Protein AF-A0A962KD31-F1 (afdb_monomer_lite)

Radius of gyration: 14.28 Å; chains: 1; bounding box: 32×25×38 Å

pLDDT: mean 70.74, std 15.63, range [45.28, 91.19]

Foldseek 3Di:
DKDKDDDDPDDDDQPCCVVDPVSHDQWDADPVGDIDGPVLVVVVVVLVVVQDDDDPRIDTDDPVRVVVVCCSVVVSD

Sequence (77 aa):
TQITLSQSNDQVTIKEWFTSANNTLDTLQLADGKTLLVNEVQVLVDAMATFAPFVSGAITLSASDYETLKANIIATW

Secondary structure (DSSP, 8-state):
-PEE-PPPS-----TTTTT-GGGS-SEEE-TTS-EEEHHHHHHHHHHHHTT----TT--EE-HHHHHHHHHHHHHT-

Structure (mmCIF, N/CA/C/O backbone):
data_AF-A0A962KD31-F1
#
_entry.id   AF-A0A962KD31-F1
#
loop_
_atom_site.group_PDB
_atom_site.id
_atom_site.type_symbol
_atom_site.label_atom_id
_atom_site.label_alt_id
_atom_site.label_comp_id
_atom_site.label_asym_id
_atom_site.label_entity_id
_atom_site.label_seq_id
_atom_site.pdbx_PDB_ins_code
_atom_site.Cartn_x
_atom_site.Cartn_y
_atom_site.Cartn_z
_atom_site.occupancy
_atom_site.B_iso_or_equiv
_atom_site.auth_seq_id
_atom_site.auth_comp_id
_atom_site.auth_asym_id
_atom_site.auth_atom_id
_atom_site.pdbx_PDB_model_num
ATOM 1 N N . THR A 1 1 ? 14.987 -5.425 -24.606 1.00 46.28 1 THR A N 1
ATOM 2 C CA . THR A 1 1 ? 14.122 -4.232 -24.711 1.00 46.28 1 THR A CA 1
ATOM 3 C C . THR A 1 1 ? 13.782 -3.804 -23.302 1.00 46.28 1 THR A C 1
ATOM 5 O O . THR A 1 1 ? 13.366 -4.657 -22.530 1.00 46.28 1 THR A O 1
ATOM 8 N N . GLN A 1 2 ? 14.083 -2.564 -22.928 1.00 50.59 2 GLN A N 1
ATOM 9 C CA . GLN A 1 2 ? 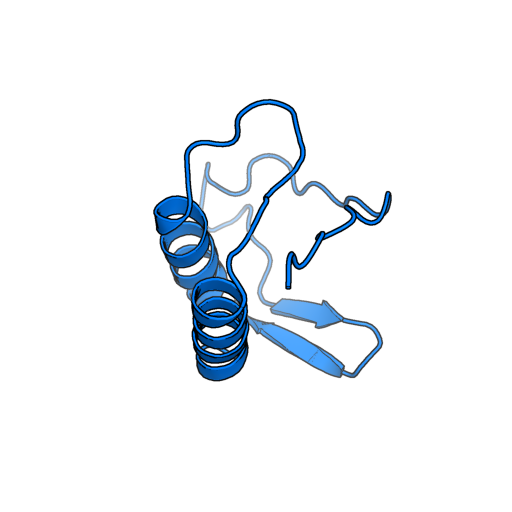13.873 -2.042 -21.574 1.00 50.59 2 GLN A CA 1
ATOM 10 C C . GLN A 1 2 ? 12.431 -1.541 -21.456 1.00 50.59 2 GLN A C 1
ATOM 12 O O . GLN A 1 2 ? 11.970 -0.844 -22.360 1.00 50.59 2 GLN A O 1
ATOM 17 N N . ILE A 1 3 ? 11.721 -1.915 -20.392 1.00 50.09 3 ILE A N 1
ATOM 18 C CA . ILE A 1 3 ? 10.380 -1.393 -20.110 1.00 50.09 3 ILE A CA 1
ATOM 19 C C . ILE A 1 3 ? 10.519 -0.348 -19.006 1.00 50.09 3 ILE A C 1
ATOM 21 O O . ILE A 1 3 ? 11.004 -0.649 -17.916 1.00 50.09 3 ILE A O 1
ATOM 25 N N . THR A 1 4 ? 10.105 0.881 -19.309 1.00 46.62 4 THR A N 1
ATOM 26 C CA . THR A 1 4 ? 10.092 1.995 -18.357 1.00 46.62 4 THR A CA 1
ATOM 27 C C . THR A 1 4 ? 8.677 2.160 -17.820 1.00 46.62 4 THR A C 1
ATOM 29 O O . THR A 1 4 ? 7.756 2.448 -18.583 1.00 46.62 4 THR A O 1
ATOM 32 N N . LEU A 1 5 ? 8.504 1.971 -16.512 1.00 50.12 5 LEU A N 1
ATOM 33 C CA . LEU A 1 5 ? 7.263 2.287 -15.808 1.00 50.12 5 LEU A CA 1
ATOM 34 C C . LEU A 1 5 ? 7.306 3.748 -15.356 1.00 50.12 5 LEU A C 1
ATOM 36 O O . LEU A 1 5 ? 8.125 4.118 -14.515 1.00 50.12 5 LEU A O 1
ATOM 40 N N . SER A 1 6 ? 6.434 4.577 -15.921 1.00 48.28 6 SER A N 1
ATOM 41 C CA . SER A 1 6 ? 6.242 5.966 -15.501 1.00 48.28 6 SER A CA 1
ATOM 42 C C . SER A 1 6 ? 5.228 6.008 -14.359 1.00 48.28 6 SER A C 1
ATOM 44 O O . SER A 1 6 ? 4.116 5.502 -14.506 1.00 48.28 6 SER A O 1
ATOM 46 N N . GLN A 1 7 ? 5.586 6.627 -13.236 1.00 54.44 7 GLN A N 1
ATOM 47 C CA . GLN A 1 7 ? 4.638 6.943 -12.167 1.00 54.44 7 GLN A CA 1
ATOM 48 C C . GLN A 1 7 ? 3.560 7.893 -12.727 1.00 54.44 7 GLN A C 1
ATOM 50 O O . GLN A 1 7 ? 3.905 8.926 -13.305 1.00 54.44 7 GLN A O 1
ATOM 55 N N . SER A 1 8 ? 2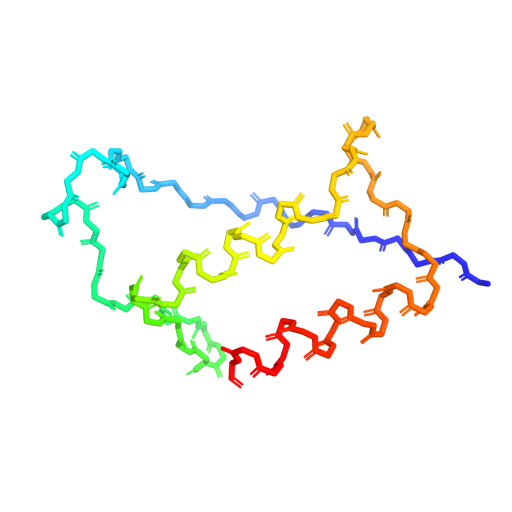.269 7.561 -12.604 1.00 60.94 8 SER A N 1
ATOM 56 C CA . SER A 1 8 ? 1.227 8.582 -12.762 1.00 60.94 8 SER A CA 1
ATOM 57 C C . SER A 1 8 ? 1.281 9.503 -11.541 1.00 60.94 8 SER A C 1
ATOM 59 O O . SER A 1 8 ? 1.546 9.052 -10.429 1.00 60.94 8 SER A O 1
ATOM 61 N N . ASN A 1 9 ? 1.053 10.803 -11.727 1.00 61.31 9 ASN A N 1
ATOM 62 C CA . ASN A 1 9 ? 1.086 11.764 -10.615 1.00 61.31 9 ASN A CA 1
ATOM 63 C C . ASN A 1 9 ? -0.119 11.628 -9.664 1.00 61.31 9 ASN A C 1
ATOM 65 O O . ASN A 1 9 ? -0.194 12.341 -8.663 1.00 61.31 9 ASN A O 1
ATOM 69 N N . ASP A 1 10 ? -1.058 10.736 -9.974 1.00 68.31 10 ASP A N 1
ATOM 70 C CA . ASP A 1 10 ? -2.250 10.509 -9.173 1.00 68.31 10 ASP A CA 1
ATOM 71 C C . ASP A 1 10 ? -1.888 9.675 -7.942 1.00 68.31 10 ASP A C 1
ATOM 73 O O . ASP A 1 10 ? -1.583 8.485 -8.030 1.00 68.31 10 ASP A O 1
ATOM 77 N N . GLN A 1 11 ? -1.924 10.314 -6.774 1.00 76.50 11 GLN A N 1
ATOM 78 C CA . GLN A 1 11 ? -1.678 9.679 -5.485 1.00 76.50 11 GLN A CA 1
ATOM 79 C C . GLN A 1 11 ? -2.833 9.975 -4.530 1.00 76.50 11 GLN A C 1
ATOM 81 O O . GLN A 1 11 ? -3.239 11.123 -4.354 1.00 76.50 11 GLN A O 1
ATOM 86 N N . VAL A 1 12 ? -3.313 8.931 -3.855 1.00 80.12 12 VAL A N 1
ATOM 87 C CA . VAL A 1 12 ? -4.251 9.036 -2.734 1.00 80.12 12 VAL A CA 1
ATOM 88 C C . VAL A 1 12 ? -3.620 8.356 -1.526 1.00 80.12 12 VAL A C 1
ATOM 90 O O . VAL A 1 12 ? -3.145 7.227 -1.625 1.00 80.12 12 VAL A O 1
ATOM 93 N N . THR A 1 13 ? -3.627 9.040 -0.382 1.00 84.00 13 THR A N 1
ATOM 94 C CA . THR A 1 13 ? -3.055 8.533 0.870 1.00 84.00 13 THR A CA 1
ATOM 95 C C . THR A 1 13 ? -4.146 8.405 1.918 1.00 84.00 13 THR A C 1
ATOM 97 O O . THR A 1 13 ? -4.794 9.394 2.265 1.00 84.00 13 THR A O 1
ATOM 100 N N . ILE A 1 14 ? -4.304 7.203 2.471 1.00 85.94 14 ILE A N 1
ATOM 101 C CA . ILE A 1 14 ? -5.188 6.951 3.610 1.00 85.94 14 ILE A CA 1
ATOM 102 C C . ILE A 1 14 ? -4.338 7.024 4.872 1.00 85.94 14 ILE A C 1
ATOM 104 O O . ILE A 1 14 ? -3.397 6.250 5.060 1.00 85.94 14 ILE A O 1
ATOM 108 N N . LYS A 1 15 ? -4.626 8.014 5.717 1.00 88.88 15 LYS A N 1
ATOM 109 C CA . LYS A 1 15 ? -3.873 8.216 6.954 1.00 88.88 15 LYS A CA 1
ATOM 110 C C . LYS A 1 15 ? -4.134 7.059 7.906 1.00 88.88 15 LYS A C 1
ATOM 112 O O . LYS A 1 15 ? -5.254 6.580 8.004 1.00 88.88 15 LYS A O 1
ATOM 117 N N . GLU A 1 16 ? -3.085 6.656 8.617 1.00 91.19 16 GLU A N 1
ATOM 118 C CA . GLU A 1 16 ? -3.178 5.695 9.720 1.00 91.19 16 GLU A CA 1
ATOM 119 C C . GLU A 1 16 ? -3.642 4.280 9.321 1.00 91.19 16 GLU A C 1
ATOM 121 O O . GLU A 1 16 ? -3.976 3.487 10.198 1.00 91.19 16 GLU A O 1
ATOM 126 N N . TRP A 1 17 ? -3.571 3.921 8.034 1.00 89.12 17 TRP A N 1
ATOM 127 C CA . TRP A 1 17 ? -4.013 2.624 7.498 1.00 89.12 17 TRP A CA 1
ATOM 128 C C . TRP A 1 17 ? -3.517 1.404 8.299 1.00 89.12 17 TRP A C 1
ATOM 130 O O . TRP A 1 17 ? -4.286 0.503 8.608 1.00 89.12 17 TRP A O 1
ATOM 140 N N . PHE A 1 18 ? -2.241 1.388 8.699 1.00 87.38 18 PHE A N 1
ATOM 141 C CA . PHE A 1 18 ? -1.632 0.258 9.422 1.00 87.38 18 PHE A CA 1
ATOM 142 C C . PHE A 1 18 ? -1.713 0.361 10.954 1.00 87.38 18 PHE A C 1
ATOM 144 O O . PHE A 1 18 ? -1.093 -0.430 11.659 1.00 87.38 18 PHE A O 1
ATOM 151 N N . THR A 1 19 ? -2.432 1.346 11.498 1.00 90.56 19 THR A N 1
ATOM 152 C CA . THR A 1 19 ? -2.505 1.555 12.958 1.00 90.56 19 THR A CA 1
ATOM 153 C C . THR A 1 19 ? -3.599 0.724 13.624 1.00 90.56 19 THR A C 1
ATOM 155 O O . THR A 1 19 ? -3.446 0.318 14.774 1.00 90.56 19 THR A O 1
ATOM 158 N N . SER A 1 20 ? -4.704 0.463 12.921 1.00 89.06 20 SER A N 1
ATOM 159 C CA . SER A 1 20 ? -5.792 -0.391 13.392 1.00 89.06 20 SER A CA 1
ATOM 160 C C . SER A 1 20 ? -6.653 -0.869 12.223 1.00 89.06 20 SER A C 1
ATOM 162 O O . SER A 1 20 ? -6.754 -0.183 11.209 1.00 89.06 20 SER A O 1
ATOM 164 N N . ALA A 1 21 ? -7.345 -1.997 12.396 1.00 84.19 21 ALA A N 1
ATOM 165 C CA . ALA A 1 21 ? -8.306 -2.505 11.411 1.00 84.19 21 ALA A CA 1
ATOM 166 C C . ALA A 1 21 ? -9.538 -1.593 11.220 1.00 84.19 21 ALA A C 1
ATOM 168 O O . ALA A 1 21 ? -10.280 -1.759 10.264 1.00 84.19 21 ALA A O 1
ATOM 169 N N . ASN A 1 22 ? -9.760 -0.621 12.113 1.00 88.25 22 ASN A N 1
ATOM 170 C CA . ASN A 1 22 ? -10.839 0.362 11.974 1.00 88.25 22 ASN A CA 1
ATOM 171 C C . ASN A 1 22 ? -10.431 1.556 11.094 1.00 88.25 22 ASN A C 1
ATOM 173 O O . ASN A 1 22 ? -11.284 2.352 10.715 1.00 88.25 22 ASN A O 1
ATOM 177 N N . ASN A 1 23 ? -9.135 1.689 10.792 1.00 89.31 23 ASN A N 1
ATOM 178 C CA . ASN A 1 23 ? -8.576 2.767 9.975 1.00 89.31 23 ASN A CA 1
ATOM 179 C C . ASN A 1 23 ? -8.326 2.324 8.526 1.00 89.31 23 ASN A C 1
ATOM 181 O O . ASN A 1 23 ? -7.574 2.964 7.788 1.00 89.31 23 ASN A O 1
ATOM 185 N N . THR A 1 24 ? -8.956 1.226 8.117 1.00 89.94 24 THR A N 1
ATOM 186 C CA . THR A 1 24 ? -8.923 0.718 6.750 1.00 89.94 24 THR A CA 1
ATOM 187 C C . THR A 1 24 ? -10.266 0.943 6.063 1.00 89.94 24 THR A C 1
ATOM 189 O O . THR A 1 24 ? -11.273 1.262 6.691 1.00 89.94 24 THR A O 1
ATOM 192 N N . LEU A 1 25 ? -10.279 0.789 4.745 1.00 89.19 25 LEU A N 1
ATOM 193 C CA . LEU A 1 25 ? -11.508 0.725 3.954 1.00 89.19 25 LEU A CA 1
ATOM 194 C C . LEU A 1 25 ? -11.961 -0.729 3.842 1.00 89.19 25 LEU A C 1
ATOM 196 O O . LEU A 1 25 ? -11.170 -1.614 4.131 1.00 89.19 25 LEU A O 1
ATOM 200 N N . ASP A 1 26 ? -13.179 -0.975 3.363 1.00 90.25 26 ASP A N 1
ATOM 201 C CA . ASP A 1 26 ? -13.615 -2.334 3.006 1.00 90.25 26 ASP A CA 1
ATOM 202 C C . ASP A 1 26 ? -13.151 -2.718 1.594 1.00 90.25 26 ASP A C 1
ATOM 204 O O . ASP A 1 26 ? -12.690 -3.834 1.348 1.00 90.25 26 ASP A O 1
ATOM 208 N N . THR A 1 27 ? -13.271 -1.773 0.655 1.00 88.19 27 THR A N 1
ATOM 209 C CA . THR A 1 27 ? -12.971 -1.971 -0.766 1.00 88.19 27 THR A CA 1
ATOM 210 C C . THR A 1 27 ? -12.410 -0.696 -1.394 1.00 88.19 27 THR A C 1
ATOM 212 O O . THR A 1 27 ? -12.763 0.417 -0.997 1.00 88.19 27 THR A O 1
ATOM 215 N N . LEU A 1 28 ? -11.548 -0.855 -2.397 1.00 87.56 28 LEU A N 1
ATOM 216 C CA . LEU A 1 28 ? -11.078 0.209 -3.277 1.00 87.56 28 LEU A CA 1
ATOM 217 C C . LEU A 1 28 ? -11.466 -0.145 -4.709 1.00 87.56 28 LEU A C 1
ATOM 219 O O . LEU A 1 28 ? -10.961 -1.113 -5.265 1.00 87.56 28 LEU A O 1
ATOM 223 N N . GLN A 1 29 ? -12.368 0.632 -5.304 1.00 86.62 29 GLN A N 1
ATOM 224 C CA . GLN A 1 29 ? -12.810 0.432 -6.681 1.00 86.62 29 GLN A CA 1
ATOM 225 C C . GLN A 1 29 ? -12.206 1.494 -7.598 1.00 86.62 29 GLN A C 1
ATOM 227 O O . GLN A 1 29 ? -12.237 2.690 -7.302 1.00 86.62 29 GLN A O 1
ATOM 232 N N . LEU A 1 30 ? -11.664 1.045 -8.723 1.00 84.12 30 LEU A N 1
ATOM 233 C CA . LEU A 1 30 ? -11.128 1.893 -9.775 1.00 84.12 30 LEU A CA 1
ATOM 234 C C . LEU A 1 30 ? -12.217 2.243 -10.795 1.00 84.12 30 LEU A C 1
ATOM 236 O O . LEU A 1 30 ? -13.236 1.564 -10.917 1.00 84.12 30 LEU A O 1
ATOM 240 N N . ALA A 1 31 ? -11.979 3.297 -11.577 1.00 79.94 31 ALA A N 1
ATOM 241 C CA . ALA A 1 31 ? -12.926 3.772 -12.589 1.00 79.94 31 ALA A CA 1
ATOM 242 C C . ALA A 1 31 ? -13.232 2.739 -13.694 1.00 79.94 31 ALA A C 1
ATOM 244 O O . ALA A 1 31 ? -14.251 2.849 -14.371 1.00 79.94 31 ALA A O 1
ATOM 245 N N . ASP A 1 32 ? -12.367 1.738 -13.879 1.00 81.81 32 ASP A N 1
ATOM 246 C CA . ASP A 1 32 ? -12.557 0.634 -14.824 1.00 81.81 32 ASP A CA 1
ATOM 247 C C . ASP A 1 32 ? -13.357 -0.549 -14.238 1.00 81.81 32 ASP A C 1
ATOM 249 O O . ASP A 1 32 ? -13.521 -1.572 -14.903 1.00 81.81 32 ASP A O 1
ATOM 253 N N . GLY A 1 33 ? -13.855 -0.416 -13.004 1.00 83.94 33 GLY A N 1
ATOM 254 C CA . GLY A 1 33 ? -14.662 -1.416 -12.306 1.00 83.94 33 GLY A CA 1
ATOM 255 C C . GLY A 1 33 ? -13.860 -2.471 -11.541 1.00 83.94 33 GLY A C 1
ATOM 256 O O . GLY A 1 33 ? -14.463 -3.275 -10.827 1.00 83.94 33 GLY A O 1
ATOM 257 N N . LYS A 1 34 ? -12.521 -2.478 -11.631 1.00 83.31 34 LYS A N 1
ATOM 258 C CA . LYS A 1 34 ? -11.694 -3.372 -10.806 1.00 83.31 34 LYS A CA 1
ATOM 259 C C . LYS A 1 34 ? -11.775 -2.964 -9.343 1.00 83.31 34 LYS A C 1
ATOM 261 O O . LYS A 1 34 ? -11.784 -1.776 -9.029 1.00 83.31 34 LYS A O 1
ATOM 266 N N . THR A 1 35 ? -11.836 -3.950 -8.457 1.00 85.62 35 THR A N 1
ATOM 267 C CA . THR A 1 35 ? -11.998 -3.739 -7.016 1.00 85.62 35 THR A CA 1
ATOM 268 C C . THR A 1 35 ? -10.903 -4.486 -6.269 1.00 85.62 35 THR A C 1
ATOM 270 O O . THR A 1 35 ? -10.660 -5.646 -6.568 1.00 85.62 35 THR A O 1
ATOM 273 N N . LEU A 1 36 ? -10.266 -3.817 -5.312 1.00 86.25 36 LEU A N 1
ATOM 274 C CA . LEU A 1 36 ? -9.303 -4.384 -4.375 1.00 86.25 36 LEU A CA 1
ATOM 275 C C . LEU A 1 36 ? -9.962 -4.464 -2.997 1.00 86.25 36 LEU A C 1
ATOM 277 O O . LEU A 1 36 ? -10.392 -3.437 -2.459 1.00 86.25 36 LEU A O 1
ATOM 281 N N . LEU A 1 37 ? -10.060 -5.662 -2.430 1.00 89.62 37 LEU A N 1
ATOM 282 C CA . LEU A 1 37 ? -10.599 -5.854 -1.088 1.00 89.62 37 LEU A CA 1
ATOM 283 C C . LEU A 1 37 ? -9.531 -5.550 -0.032 1.00 89.62 37 LEU A C 1
ATOM 285 O O . LEU A 1 37 ? -8.334 -5.744 -0.243 1.00 89.62 37 LEU A O 1
ATOM 289 N N . VAL A 1 38 ? -9.954 -5.110 1.151 1.00 87.94 38 VAL A N 1
ATOM 290 C CA . VAL A 1 38 ? -9.031 -4.762 2.246 1.00 87.94 38 VAL A CA 1
ATOM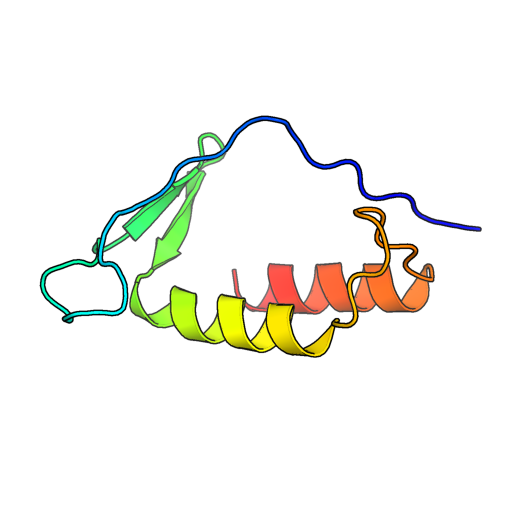 291 C C . VAL A 1 38 ? -8.090 -5.896 2.651 1.00 87.94 38 VAL A C 1
ATOM 293 O O . VAL A 1 38 ? -6.922 -5.659 2.956 1.00 87.94 38 VAL A O 1
ATOM 296 N N . ASN A 1 39 ? -8.570 -7.138 2.617 1.00 85.88 39 ASN A N 1
ATOM 297 C CA . ASN A 1 39 ? -7.786 -8.325 2.951 1.00 85.88 39 ASN A CA 1
ATOM 298 C C . ASN A 1 39 ? -6.735 -8.666 1.880 1.00 85.88 39 ASN A C 1
ATOM 300 O O . ASN A 1 39 ? -5.787 -9.389 2.175 1.00 85.88 39 ASN A O 1
ATOM 304 N N . GLU A 1 40 ? -6.871 -8.132 0.667 1.00 86.44 40 GLU A N 1
ATOM 305 C CA . GLU A 1 40 ? -5.929 -8.313 -0.443 1.00 86.44 40 GLU A CA 1
ATOM 306 C C . GLU A 1 40 ? -4.848 -7.224 -0.459 1.00 86.44 40 GLU A C 1
ATOM 308 O O . GLU A 1 40 ? -3.786 -7.408 -1.054 1.00 86.44 40 GLU A O 1
ATOM 313 N N . VAL A 1 41 ? -5.062 -6.107 0.250 1.00 86.62 41 VAL A N 1
ATOM 314 C CA . VAL A 1 41 ? -4.098 -4.996 0.315 1.00 86.62 41 VAL A CA 1
ATOM 315 C C . VAL A 1 41 ? -2.751 -5.457 0.868 1.00 86.62 41 VAL A C 1
ATOM 317 O O . VAL A 1 41 ? -1.715 -5.077 0.327 1.00 86.62 41 VAL A O 1
ATOM 320 N N . GLN A 1 42 ? -2.734 -6.301 1.904 1.00 84.62 42 GLN A N 1
ATOM 321 C CA . GLN A 1 42 ? -1.471 -6.805 2.455 1.00 84.62 42 GLN A CA 1
ATOM 322 C C . GLN A 1 42 ? -0.736 -7.704 1.454 1.00 84.62 42 GLN A C 1
ATOM 324 O O . GLN A 1 42 ? 0.471 -7.565 1.288 1.00 84.62 42 GLN A O 1
ATOM 329 N N . VAL A 1 43 ? -1.465 -8.563 0.735 1.00 83.25 43 VAL A N 1
ATOM 330 C CA . VAL A 1 43 ? -0.894 -9.431 -0.308 1.00 83.25 43 VAL A CA 1
ATOM 331 C C . VAL A 1 43 ? -0.252 -8.588 -1.407 1.00 83.25 43 VAL A C 1
ATOM 333 O O . VAL A 1 43 ? 0.859 -8.880 -1.846 1.00 83.25 43 VAL A O 1
ATOM 336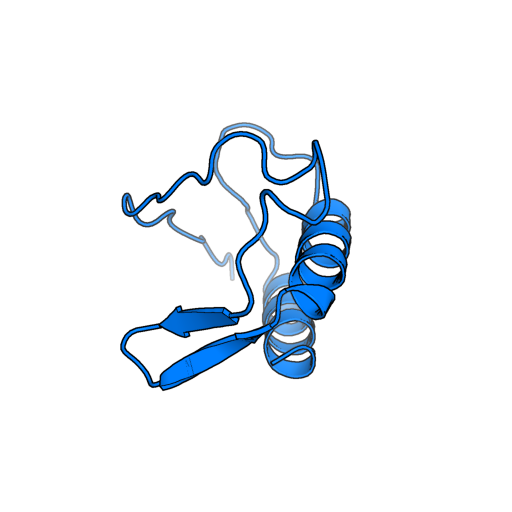 N N . LEU A 1 44 ? -0.915 -7.502 -1.809 1.00 82.00 44 LEU A N 1
ATOM 337 C CA . LEU A 1 44 ? -0.380 -6.566 -2.789 1.00 82.00 44 LEU A CA 1
ATOM 338 C C . LEU A 1 44 ? 0.882 -5.860 -2.279 1.00 82.00 44 LEU A C 1
ATOM 340 O O . LEU A 1 44 ? 1.871 -5.779 -3.006 1.00 82.00 44 LEU A O 1
ATOM 344 N N . VAL A 1 45 ? 0.868 -5.366 -1.038 1.00 83.00 45 VAL A N 1
ATOM 345 C CA . VAL A 1 45 ? 2.028 -4.708 -0.417 1.00 83.00 45 VAL A CA 1
ATOM 346 C C . VAL A 1 45 ? 3.217 -5.663 -0.334 1.00 83.00 45 VAL A C 1
ATOM 348 O O . VAL A 1 45 ? 4.323 -5.282 -0.717 1.00 83.00 45 VAL A O 1
ATOM 351 N N . ASP A 1 46 ? 2.993 -6.904 0.096 1.00 79.88 46 ASP A N 1
ATOM 352 C CA . ASP A 1 46 ? 4.036 -7.924 0.206 1.00 79.88 46 ASP A CA 1
ATOM 353 C C . ASP A 1 46 ? 4.598 -8.287 -1.170 1.00 79.88 46 ASP A C 1
ATOM 355 O O . ASP A 1 46 ? 5.816 -8.301 -1.354 1.00 79.88 46 ASP A O 1
ATOM 359 N N . ALA A 1 47 ? 3.726 -8.499 -2.162 1.00 75.56 47 ALA A N 1
ATOM 360 C CA . ALA A 1 47 ? 4.136 -8.741 -3.538 1.00 75.56 47 ALA A CA 1
ATOM 361 C C . ALA A 1 47 ? 4.995 -7.583 -4.062 1.00 75.56 47 ALA A C 1
ATOM 363 O O . ALA A 1 47 ? 6.088 -7.824 -4.567 1.00 75.56 47 ALA A O 1
ATOM 364 N N . MET A 1 48 ? 4.570 -6.329 -3.876 1.00 71.62 48 MET A N 1
ATOM 365 C CA . MET A 1 48 ? 5.333 -5.145 -4.290 1.00 71.62 48 MET A CA 1
ATOM 366 C C . MET A 1 48 ? 6.667 -4.998 -3.541 1.00 71.62 48 MET A C 1
ATOM 368 O O . MET A 1 48 ? 7.654 -4.566 -4.140 1.00 71.62 48 MET A O 1
ATOM 372 N N . ALA A 1 49 ? 6.733 -5.384 -2.263 1.00 72.81 49 ALA A N 1
ATOM 373 C CA . ALA A 1 49 ? 7.954 -5.320 -1.461 1.00 72.81 49 ALA A CA 1
ATOM 374 C C . ALA A 1 49 ? 9.062 -6.253 -1.982 1.00 72.81 49 ALA A C 1
ATOM 376 O O . ALA A 1 49 ? 10.243 -5.930 -1.842 1.00 72.81 49 ALA A O 1
ATOM 377 N N . THR A 1 50 ? 8.705 -7.365 -2.640 1.00 70.19 50 THR A N 1
ATOM 378 C CA . THR A 1 50 ? 9.685 -8.292 -3.241 1.00 70.19 50 THR A CA 1
ATOM 379 C C . THR A 1 50 ? 10.492 -7.688 -4.396 1.00 70.19 50 THR A C 1
ATOM 381 O O . THR A 1 50 ? 11.533 -8.231 -4.758 1.00 70.19 50 THR A O 1
ATOM 384 N N . PHE A 1 51 ? 10.061 -6.547 -4.946 1.00 63.69 51 PHE A N 1
ATOM 385 C CA . PHE A 1 51 ? 10.687 -5.906 -6.107 1.00 63.69 51 PHE A CA 1
ATOM 386 C C . PHE A 1 51 ? 11.659 -4.754 -5.754 1.00 63.69 51 PHE A C 1
ATOM 388 O O . PHE A 1 51 ? 12.142 -4.063 -6.650 1.00 63.69 51 PHE A O 1
ATOM 395 N N . ALA A 1 52 ? 11.976 -4.525 -4.473 1.00 60.47 52 ALA A N 1
ATOM 396 C CA . ALA A 1 52 ? 12.966 -3.531 -4.025 1.00 60.47 52 ALA A CA 1
ATOM 397 C C . ALA A 1 52 ? 14.424 -4.042 -4.208 1.00 60.47 52 ALA A C 1
ATOM 399 O O . ALA A 1 52 ? 14.656 -5.238 -4.028 1.00 60.47 52 ALA A O 1
ATOM 400 N N . PRO A 1 53 ? 15.428 -3.186 -4.531 1.00 53.97 53 PRO A N 1
ATOM 401 C CA . PRO A 1 53 ? 15.552 -1.789 -4.107 1.00 53.97 53 PRO A CA 1
ATOM 402 C C . PRO A 1 53 ? 15.259 -0.727 -5.181 1.00 53.97 53 PRO A C 1
ATOM 404 O O . PRO A 1 53 ? 15.782 -0.749 -6.293 1.00 53.97 53 PRO A O 1
ATOM 407 N N . PHE A 1 54 ? 14.491 0.287 -4.772 1.00 52.41 54 PHE A N 1
ATOM 408 C CA . PHE A 1 54 ? 14.193 1.506 -5.524 1.00 52.41 54 PHE A CA 1
ATOM 409 C C . PHE A 1 54 ? 15.386 2.469 -5.487 1.00 52.41 54 PHE A C 1
ATOM 411 O O . PHE A 1 54 ? 15.462 3.356 -4.637 1.00 52.41 54 PHE A O 1
ATOM 418 N N . VAL A 1 55 ? 16.339 2.326 -6.406 1.00 48.28 55 VAL A N 1
ATOM 419 C CA . VAL A 1 55 ? 17.342 3.376 -6.619 1.00 48.28 55 VAL A CA 1
ATOM 420 C C . VAL A 1 55 ? 16.757 4.427 -7.568 1.00 48.28 55 VAL A C 1
ATOM 422 O O . VAL A 1 55 ? 16.494 4.159 -8.734 1.00 48.28 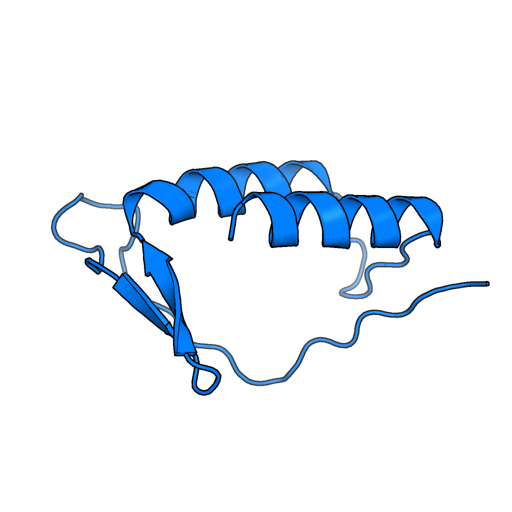55 VAL A O 1
ATOM 425 N N . SER A 1 56 ? 16.541 5.649 -7.074 1.00 45.97 56 SER A N 1
ATOM 426 C CA . SER A 1 56 ? 16.281 6.866 -7.873 1.00 45.97 56 SER A CA 1
ATOM 427 C C . SER A 1 56 ? 14.936 7.023 -8.614 1.00 45.97 56 SER A C 1
ATOM 429 O O . SER A 1 56 ? 14.864 7.777 -9.578 1.00 45.97 56 SER A O 1
ATOM 431 N N . GLY A 1 57 ? 13.844 6.395 -8.159 1.00 47.53 57 GLY A N 1
ATOM 432 C CA . GLY A 1 57 ? 12.497 6.713 -8.678 1.00 47.53 57 GLY A CA 1
ATOM 433 C C . GLY A 1 57 ? 12.203 6.210 -10.099 1.00 47.53 57 GLY A C 1
ATOM 434 O O . GLY A 1 57 ? 11.174 6.556 -10.670 1.00 47.53 57 GLY A O 1
ATOM 435 N N . ALA A 1 58 ? 13.072 5.363 -10.653 1.00 47.72 58 ALA A N 1
ATOM 436 C CA . ALA A 1 58 ? 12.844 4.647 -11.899 1.00 47.72 58 ALA A CA 1
ATOM 437 C C . ALA A 1 58 ? 13.002 3.144 -11.650 1.00 47.72 58 ALA A C 1
ATOM 439 O O . ALA A 1 58 ? 14.069 2.681 -11.247 1.00 47.72 58 ALA A O 1
ATOM 440 N N . ILE A 1 59 ? 11.945 2.372 -11.905 1.00 54.62 59 ILE A N 1
ATOM 441 C CA . ILE A 1 59 ? 12.035 0.912 -11.944 1.00 54.62 59 ILE A CA 1
ATOM 442 C C . ILE A 1 59 ? 12.429 0.540 -13.372 1.00 54.62 59 ILE A C 1
ATOM 444 O O . ILE A 1 59 ? 11.646 0.711 -14.306 1.00 54.62 59 ILE A O 1
ATOM 448 N N . THR A 1 60 ? 13.652 0.047 -13.552 1.00 53.56 60 THR A N 1
ATOM 449 C CA . THR A 1 60 ? 14.016 -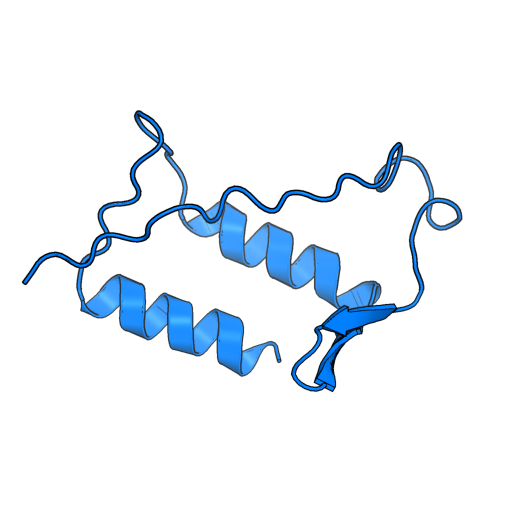0.650 -14.787 1.00 53.56 60 THR A CA 1
ATOM 450 C C . THR A 1 60 ? 13.664 -2.115 -14.606 1.00 53.56 60 THR A C 1
ATOM 452 O O . THR A 1 60 ? 14.387 -2.838 -13.928 1.00 53.56 60 THR A O 1
ATOM 455 N N . LEU A 1 61 ? 12.556 -2.548 -15.204 1.00 59.31 61 LEU A N 1
ATOM 456 C CA . LEU A 1 61 ? 12.215 -3.966 -15.268 1.00 59.31 61 LEU A CA 1
ATOM 457 C C . LEU A 1 61 ? 12.766 -4.561 -16.561 1.00 59.31 61 LEU A C 1
ATOM 459 O O . LEU A 1 61 ? 12.659 -3.967 -17.642 1.00 59.31 61 LEU A O 1
ATOM 463 N N . SER A 1 62 ? 13.333 -5.762 -16.461 1.00 65.50 62 SER A N 1
ATOM 464 C CA . SER A 1 62 ? 13.490 -6.599 -17.644 1.00 65.50 62 SER A CA 1
ATOM 465 C C . SER A 1 62 ? 12.100 -7.009 -18.155 1.00 65.50 62 SER A C 1
ATOM 467 O O . SER A 1 62 ? 11.123 -7.015 -17.405 1.00 65.50 62 SER A O 1
ATOM 469 N N . ALA A 1 63 ? 11.980 -7.353 -19.440 1.00 62.16 63 ALA A N 1
ATOM 470 C CA . ALA A 1 63 ? 10.693 -7.772 -20.001 1.00 62.16 63 ALA A CA 1
ATOM 471 C C . ALA A 1 63 ? 10.107 -8.998 -19.269 1.00 62.16 63 ALA A C 1
ATOM 473 O O . ALA A 1 63 ? 8.901 -9.067 -19.068 1.00 62.16 63 ALA A O 1
ATOM 474 N N . SER A 1 64 ? 10.952 -9.927 -18.808 1.00 65.75 64 SER A N 1
ATOM 475 C CA . SER A 1 64 ? 10.528 -11.088 -18.017 1.00 65.75 64 SER A CA 1
ATOM 476 C C . SER A 1 64 ? 10.022 -10.712 -16.623 1.00 65.75 64 SER A C 1
ATOM 478 O O . SER A 1 64 ? 9.035 -11.287 -16.162 1.00 65.75 64 SER A O 1
ATOM 480 N N . ASP A 1 65 ? 10.645 -9.727 -15.969 1.00 66.31 65 ASP A N 1
ATOM 481 C CA . ASP A 1 65 ? 10.200 -9.258 -14.651 1.00 66.31 65 ASP A CA 1
ATOM 482 C C . ASP A 1 65 ? 8.889 -8.477 -14.765 1.00 66.31 65 ASP A C 1
ATOM 484 O O . ASP A 1 65 ? 8.028 -8.595 -13.900 1.00 66.31 65 ASP A O 1
ATOM 488 N N . TYR A 1 66 ? 8.696 -7.732 -15.861 1.00 63.47 66 TYR A N 1
ATOM 489 C CA . TYR A 1 66 ? 7.429 -7.066 -16.156 1.00 63.47 66 TYR A CA 1
ATOM 490 C C . TYR A 1 66 ? 6.301 -8.060 -16.433 1.00 63.47 66 TYR A C 1
ATOM 492 O O . TYR A 1 66 ? 5.220 -7.892 -15.884 1.00 63.47 66 TYR A O 1
ATOM 500 N N . GLU A 1 67 ? 6.525 -9.104 -17.235 1.00 65.81 67 GLU A N 1
ATOM 501 C CA . GLU A 1 67 ? 5.495 -10.129 -17.466 1.00 65.81 67 GLU A CA 1
ATOM 502 C C . GLU A 1 67 ? 5.165 -10.895 -16.177 1.00 65.81 67 GLU A C 1
ATOM 504 O O . GLU A 1 67 ? 4.002 -11.196 -15.923 1.00 65.81 67 GLU A O 1
ATOM 509 N N . THR A 1 68 ? 6.154 -11.116 -15.307 1.00 63.31 68 THR A N 1
ATOM 510 C CA . THR A 1 68 ? 5.940 -11.693 -13.970 1.00 63.31 68 THR A CA 1
ATOM 511 C C . THR A 1 68 ? 5.179 -10.731 -13.052 1.00 63.31 68 THR A C 1
ATOM 513 O O . THR A 1 68 ? 4.278 -11.157 -12.337 1.00 63.31 68 THR A O 1
ATOM 516 N N . LEU A 1 69 ? 5.475 -9.426 -13.097 1.00 62.47 69 LEU A N 1
ATOM 517 C CA . LEU A 1 69 ? 4.743 -8.384 -12.368 1.00 62.47 69 LEU A CA 1
ATOM 518 C C . LEU A 1 69 ? 3.291 -8.312 -12.833 1.00 62.47 69 LEU A C 1
ATOM 520 O O . LEU A 1 69 ? 2.380 -8.303 -12.013 1.00 62.47 69 LEU A O 1
ATOM 524 N N . LYS A 1 70 ? 3.076 -8.283 -14.150 1.00 62.44 70 LYS A N 1
ATOM 525 C CA . LYS A 1 70 ? 1.748 -8.305 -14.750 1.00 62.44 70 LYS A CA 1
ATOM 526 C C . LYS A 1 70 ? 1.017 -9.564 -14.327 1.00 62.44 70 LYS A C 1
ATOM 528 O O . LYS A 1 70 ? -0.112 -9.453 -13.893 1.00 62.44 70 LYS A O 1
ATOM 533 N N . ALA A 1 71 ? 1.654 -10.728 -14.396 1.00 59.25 71 ALA A N 1
ATOM 534 C CA . ALA A 1 71 ? 1.040 -11.983 -13.998 1.00 59.25 71 ALA A CA 1
ATOM 535 C C . ALA A 1 71 ? 0.721 -12.027 -12.499 1.00 59.25 71 ALA A C 1
ATOM 537 O O . ALA A 1 71 ? -0.357 -12.476 -12.159 1.00 59.25 71 ALA A O 1
ATOM 538 N N . ASN A 1 72 ? 1.586 -11.533 -11.612 1.00 57.47 72 ASN A N 1
ATOM 539 C CA . ASN A 1 72 ? 1.360 -11.577 -10.162 1.00 57.47 72 ASN A CA 1
ATOM 540 C C . ASN A 1 72 ? 0.368 -10.517 -9.683 1.00 57.47 72 ASN A C 1
ATOM 542 O O . ASN A 1 72 ? -0.481 -10.818 -8.851 1.00 57.47 72 ASN A O 1
ATOM 546 N N . ILE A 1 73 ? 0.440 -9.296 -10.222 1.00 59.41 73 ILE A N 1
ATOM 547 C CA . ILE A 1 73 ? -0.576 -8.276 -9.965 1.00 59.41 73 ILE A CA 1
ATOM 548 C C . ILE A 1 73 ? -1.892 -8.764 -10.575 1.00 59.41 73 ILE A C 1
ATOM 550 O O . ILE A 1 73 ? -2.833 -8.929 -9.833 1.00 59.41 73 ILE A O 1
ATOM 554 N N . ILE A 1 74 ? -1.968 -9.141 -11.854 1.00 51.91 74 ILE A N 1
ATOM 555 C CA . ILE A 1 74 ? -3.227 -9.617 -12.464 1.00 51.91 74 ILE A CA 1
ATOM 556 C C . ILE A 1 74 ? -3.754 -10.908 -11.817 1.00 51.91 74 ILE A C 1
ATOM 558 O O . ILE A 1 74 ? -4.956 -11.048 -11.703 1.00 51.91 74 ILE A O 1
ATOM 562 N N . ALA A 1 75 ? -2.916 -11.850 -11.374 1.00 45.78 75 ALA A N 1
ATOM 563 C CA . ALA A 1 75 ? -3.390 -13.085 -10.730 1.00 45.78 75 ALA A CA 1
ATOM 564 C C . ALA A 1 75 ? -3.904 -12.871 -9.300 1.00 45.78 75 ALA A C 1
ATOM 566 O O . ALA A 1 75 ? -4.547 -13.762 -8.749 1.00 45.78 75 ALA A O 1
ATOM 567 N N . THR A 1 76 ? -3.617 -11.713 -8.703 1.00 45.84 76 THR A N 1
ATOM 568 C CA . THR A 1 76 ? -4.161 -11.315 -7.399 1.00 45.84 76 THR A CA 1
ATOM 569 C C . THR A 1 76 ? -5.471 -10.516 -7.566 1.00 45.84 76 THR A C 1
ATOM 571 O O . THR A 1 76 ? -6.011 -10.055 -6.567 1.00 45.84 76 THR A O 1
ATOM 574 N N . TRP A 1 77 ? -5.949 -10.288 -8.806 1.00 45.28 77 TRP A N 1
ATOM 575 C CA . TRP A 1 77 ? -7.085 -9.415 -9.156 1.00 45.28 77 TRP A CA 1
ATOM 576 C C . TRP A 1 77 ? -8.141 -10.157 -9.988 1.00 45.28 77 TRP A C 1
ATOM 578 O O . TRP A 1 77 ? -7.767 -10.967 -10.866 1.00 45.28 77 TRP A O 1
#